Protein AF-A0A920TF88-F1 (afdb_monomer)

Solvent-accessible surface area (backbone atoms only — not comparable to full-atom values): 6029 Å² total; per-residue (Å²): 132,86,77,86,72,91,62,101,55,51,55,83,66,39,45,60,66,78,40,41,69,63,27,70,71,40,97,50,37,67,62,47,47,51,51,52,34,54,57,56,57,69,69,69,54,71,61,71,45,47,74,67,67,78,40,96,76,89,74,59,78,90,45,47,67,59,55,51,54,59,49,45,71,66,48,56,76,59,51,76,78,69,70,74,93,84,84,86,70,86,79,131

Nearest PDB structures (foldseek):
  1on3-assembly1_E  TM=7.436E-01  e=5.509E-03  Propionibacterium freudenreichii
  7w5u-assembly1_D  TM=7.448E-01  e=3.250E-02  Streptomyces antibioticus

Secondary structure (DSSP, 8-state):
------SSS-HHHHHHHHTHHHHHHSSSHHHHHHHHHHHHHHH--SHHHHHTTSSS----GGGHHHHHHHHHHHHHHHHTTS-S----PPP-

Foldseek 3Di:
DDDPQDDPDQLLGVQCVVCVVVLVPDPHSVVVSVVSSVVVVVVSDCVVCVVVVVDPDDDDPVCVVVVVVVVCVVCVVVVVVVDDDDDDDPDD

Structure (mmCIF, N/CA/C/O backbone):
data_AF-A0A920TF88-F1
#
_entry.id   AF-A0A920TF88-F1
#
loop_
_atom_site.group_PDB
_atom_site.id
_atom_site.type_symbol
_atom_site.label_atom_id
_atom_site.label_alt_id
_atom_site.label_comp_id
_atom_site.label_asym_id
_atom_site.label_entity_id
_atom_site.label_seq_id
_atom_site.pdbx_PDB_ins_code
_atom_site.Cartn_x
_atom_site.Cartn_y
_atom_site.Cartn_z
_atom_site.occupancy
_atom_site.B_iso_or_equiv
_atom_site.auth_seq_id
_atom_site.auth_comp_id
_atom_site.auth_asym_id
_atom_site.auth_atom_id
_atom_site.pdbx_PDB_model_num
ATOM 1 N N . MET A 1 1 ? -12.809 -5.989 -14.997 1.00 31.48 1 MET A N 1
ATOM 2 C CA . MET A 1 1 ? -12.945 -5.330 -13.680 1.00 31.48 1 MET A CA 1
ATOM 3 C C . MET A 1 1 ? -11.620 -4.631 -13.391 1.00 31.48 1 MET A C 1
ATOM 5 O O . MET A 1 1 ? -10.617 -5.310 -13.226 1.00 31.48 1 MET A O 1
ATOM 9 N N . ALA A 1 2 ? -11.567 -3.302 -13.506 1.00 38.56 2 ALA A N 1
ATOM 10 C CA . ALA A 1 2 ? -10.314 -2.549 -13.432 1.00 38.56 2 ALA A CA 1
ATOM 11 C C . ALA A 1 2 ? -9.828 -2.471 -11.977 1.00 38.56 2 ALA A C 1
ATOM 13 O O . ALA A 1 2 ? -10.413 -1.764 -11.158 1.00 38.56 2 ALA A O 1
ATOM 14 N N . LEU A 1 3 ? -8.770 -3.216 -11.656 1.00 44.66 3 LEU A N 1
ATOM 15 C CA . LEU A 1 3 ? -8.062 -3.092 -10.388 1.00 44.66 3 LEU A CA 1
ATOM 16 C C . LEU A 1 3 ? -7.449 -1.683 -10.349 1.00 44.66 3 LEU A C 1
ATOM 18 O O . LEU A 1 3 ? -6.506 -1.398 -11.089 1.00 44.66 3 LEU A O 1
ATOM 22 N N . ARG A 1 4 ? -8.008 -0.770 -9.546 1.00 45.38 4 ARG A N 1
ATOM 23 C CA . ARG A 1 4 ? -7.372 0.530 -9.292 1.00 45.38 4 ARG A CA 1
ATOM 24 C C . ARG A 1 4 ? -6.067 0.254 -8.542 1.00 45.38 4 ARG A C 1
ATOM 26 O O . ARG A 1 4 ? -6.079 -0.131 -7.377 1.00 45.38 4 ARG A O 1
ATOM 33 N N . ARG A 1 5 ? -4.951 0.350 -9.265 1.00 58.00 5 ARG A N 1
ATOM 34 C CA . ARG A 1 5 ? -3.598 0.030 -8.799 1.00 58.00 5 ARG A CA 1
ATOM 35 C C . ARG A 1 5 ? -3.024 1.250 -8.076 1.00 58.00 5 ARG A C 1
ATOM 37 O O . ARG A 1 5 ? -2.983 2.340 -8.634 1.00 58.00 5 ARG A O 1
ATOM 44 N N . ASN A 1 6 ? -2.655 1.075 -6.811 1.00 52.72 6 ASN A N 1
ATOM 45 C CA . ASN A 1 6 ? -2.227 2.159 -5.928 1.00 52.72 6 ASN A CA 1
ATOM 46 C C . ASN A 1 6 ? -0.804 2.653 -6.262 1.00 52.72 6 ASN A C 1
ATOM 48 O O . ASN A 1 6 ? 0.139 1.866 -6.211 1.00 52.72 6 ASN A O 1
ATOM 52 N N . GLY A 1 7 ? -0.654 3.959 -6.496 1.00 55.44 7 GLY A N 1
ATOM 53 C CA . GLY A 1 7 ? 0.599 4.691 -6.727 1.00 55.44 7 GLY A CA 1
ATOM 54 C C . GLY A 1 7 ? 0.304 6.182 -6.962 1.00 55.44 7 GLY A C 1
ATOM 55 O O . GLY A 1 7 ? -0.846 6.529 -7.221 1.00 55.44 7 GLY A O 1
ATOM 56 N N . ALA A 1 8 ? 1.302 7.068 -6.849 1.00 57.78 8 ALA A N 1
ATOM 57 C CA . ALA A 1 8 ? 1.107 8.519 -7.033 1.00 57.78 8 ALA A CA 1
ATOM 58 C C . ALA A 1 8 ? 0.679 8.894 -8.466 1.00 57.78 8 ALA A C 1
ATOM 60 O O . ALA A 1 8 ? 0.005 9.900 -8.671 1.00 57.78 8 ALA A O 1
ATOM 61 N N . LEU A 1 9 ? 1.037 8.058 -9.444 1.00 63.03 9 LEU A N 1
ATOM 62 C CA . LEU A 1 9 ? 0.596 8.140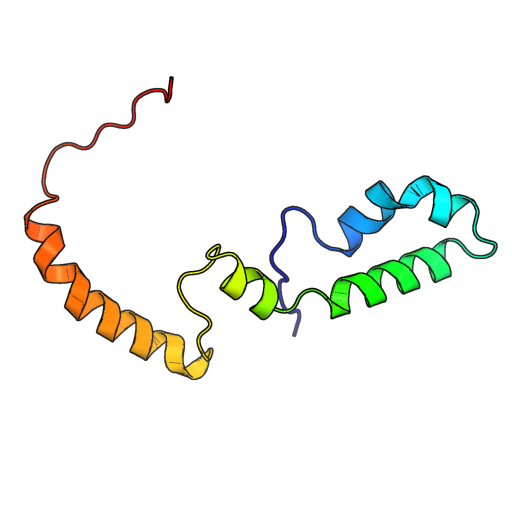 -10.831 1.00 63.03 9 LEU A CA 1
ATOM 63 C C . LEU A 1 9 ? 0.232 6.730 -11.327 1.00 63.03 9 LEU A C 1
ATOM 65 O O . LEU A 1 9 ? 0.959 5.778 -11.019 1.00 63.03 9 LEU A O 1
ATOM 69 N N . PRO A 1 10 ? -0.859 6.568 -12.098 1.00 72.75 10 PRO A N 1
ATOM 70 C CA . PRO A 1 10 ? -1.119 5.331 -12.829 1.00 72.75 10 PRO A CA 1
ATOM 71 C C . PRO A 1 10 ? 0.057 5.000 -13.753 1.00 72.75 10 PRO A C 1
ATOM 73 O O . PRO A 1 10 ? 0.676 5.912 -14.298 1.00 72.75 10 PRO A O 1
ATOM 76 N N . VAL A 1 11 ? 0.337 3.712 -13.978 1.00 76.69 11 VAL A N 1
ATOM 77 C CA . VAL A 1 11 ? 1.423 3.264 -14.879 1.00 76.69 11 VAL A CA 1
ATOM 78 C C . VAL A 1 11 ? 1.315 3.925 -16.255 1.00 76.69 11 VAL A C 1
ATOM 80 O O . VAL A 1 11 ? 2.305 4.447 -16.753 1.00 76.69 11 VAL A O 1
ATOM 83 N N . GLU A 1 12 ? 0.097 3.999 -16.794 1.00 80.19 12 GLU A N 1
ATOM 84 C CA . GLU A 1 12 ? -0.219 4.624 -18.088 1.00 80.19 12 GLU A CA 1
ATOM 85 C C . GLU A 1 12 ? 0.121 6.126 -18.134 1.00 80.19 12 GLU A C 1
ATOM 87 O O . GLU A 1 12 ? 0.489 6.657 -19.174 1.00 80.19 12 GLU A O 1
ATOM 92 N N . GLY A 1 13 ? 0.042 6.830 -17.000 1.00 80.88 13 GLY A N 1
ATOM 93 C CA . GLY A 1 13 ? 0.427 8.242 -16.912 1.00 80.88 13 GLY A CA 1
ATOM 94 C C . GLY A 1 13 ? 1.903 8.451 -16.564 1.00 80.88 13 GLY A C 1
ATOM 95 O O . GLY A 1 13 ? 2.498 9.449 -16.959 1.00 80.88 13 GLY A O 1
ATOM 96 N N . GLY A 1 14 ? 2.508 7.522 -15.819 1.00 82.44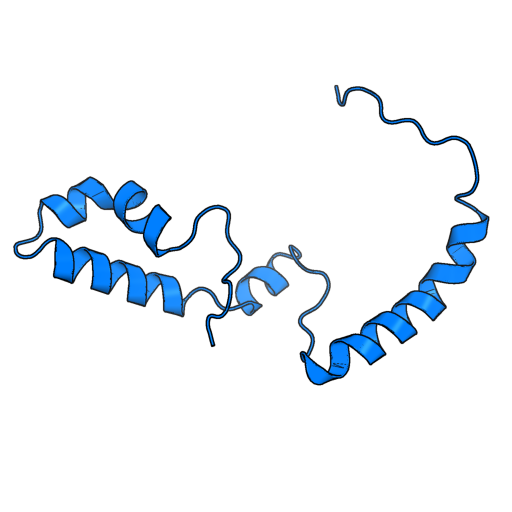 14 GLY A N 1
ATOM 97 C CA . GLY A 1 14 ? 3.879 7.643 -15.319 1.00 82.44 14 GLY A CA 1
ATOM 98 C C . GLY A 1 14 ? 4.952 7.181 -16.305 1.00 82.44 14 GLY A C 1
ATOM 99 O O . GLY A 1 14 ? 6.012 7.803 -16.386 1.00 82.44 14 GLY A O 1
ATOM 100 N N . VAL A 1 15 ? 4.687 6.120 -17.076 1.00 87.06 15 VAL A N 1
ATOM 101 C CA . VAL A 1 15 ? 5.652 5.551 -18.034 1.00 87.06 15 VAL A CA 1
ATOM 102 C C . VAL A 1 15 ? 6.035 6.547 -19.133 1.00 87.06 15 VAL A C 1
ATOM 104 O O . VAL A 1 15 ? 7.237 6.743 -19.334 1.00 87.06 15 VAL A O 1
ATOM 107 N N . PRO A 1 16 ? 5.088 7.253 -19.786 1.00 86.00 16 PRO A N 1
ATOM 108 C CA . PRO A 1 16 ? 5.431 8.237 -20.812 1.00 86.00 16 PRO A CA 1
ATOM 109 C C . PRO A 1 16 ? 6.311 9.375 -20.292 1.00 86.00 16 PRO A C 1
ATOM 111 O O . PRO A 1 16 ? 7.135 9.890 -21.035 1.00 86.00 16 PRO A O 1
ATOM 114 N N . VAL A 1 17 ? 6.167 9.756 -19.019 1.00 87.81 17 VAL A N 1
ATOM 115 C CA . VAL A 1 17 ? 6.943 10.842 -18.403 1.00 87.81 17 VAL A CA 1
ATOM 116 C C . VAL A 1 17 ? 8.356 10.371 -18.048 1.00 87.81 17 VAL A C 1
ATOM 118 O O . VAL A 1 17 ? 9.344 11.013 -18.418 1.00 87.81 17 VAL A O 1
ATOM 121 N N . ALA A 1 18 ? 8.465 9.231 -17.360 1.00 87.94 18 ALA A N 1
ATOM 122 C CA . ALA A 1 18 ? 9.740 8.704 -16.877 1.00 87.94 18 ALA A CA 1
ATOM 123 C C . ALA A 1 18 ? 10.643 8.187 -18.012 1.00 87.94 18 ALA A C 1
ATOM 125 O O . ALA A 1 18 ? 11.853 8.399 -17.971 1.00 87.94 18 ALA A O 1
ATOM 126 N N . TYR A 1 19 ? 10.058 7.569 -19.044 1.00 89.38 19 TYR A N 1
ATOM 127 C CA . TYR A 1 19 ? 10.784 6.918 -20.141 1.00 89.38 19 TYR A CA 1
ATOM 128 C C . TYR A 1 19 ? 10.666 7.665 -21.479 1.00 89.38 19 TYR A C 1
ATOM 130 O O . TYR A 1 19 ? 10.932 7.086 -22.530 1.00 89.38 19 TYR A O 1
ATOM 138 N N . HIS A 1 20 ? 10.307 8.959 -21.470 1.00 91.50 20 HIS A N 1
ATOM 139 C CA . HIS A 1 20 ? 10.049 9.735 -22.695 1.00 91.50 20 HIS A CA 1
ATOM 140 C C . HIS A 1 20 ? 11.175 9.640 -23.741 1.00 91.50 20 HIS A C 1
ATOM 142 O O . HIS A 1 20 ? 10.895 9.518 -24.930 1.00 91.50 20 HIS A O 1
ATOM 148 N N . LYS A 1 21 ? 12.448 9.656 -23.315 1.00 91.69 21 LYS A N 1
ATOM 149 C CA . LYS A 1 21 ? 13.605 9.565 -24.226 1.00 91.69 21 LYS A CA 1
ATOM 150 C C . LYS A 1 21 ? 13.734 8.193 -24.880 1.00 91.69 21 LYS A C 1
ATOM 152 O O . LYS A 1 21 ? 14.039 8.114 -26.062 1.00 91.69 21 LYS A O 1
ATOM 157 N N . GLU A 1 22 ? 13.514 7.130 -24.113 1.00 90.19 22 GLU A N 1
ATOM 158 C CA . GLU A 1 22 ? 13.618 5.751 -24.598 1.00 90.19 22 GLU A CA 1
ATOM 159 C C . GLU A 1 22 ? 12.464 5.418 -25.546 1.00 90.19 22 GLU A C 1
ATOM 161 O O . GLU A 1 22 ? 12.679 4.831 -26.602 1.00 90.19 22 GLU A O 1
ATOM 166 N N . ILE A 1 23 ? 11.254 5.874 -25.208 1.00 92.38 23 ILE A N 1
ATOM 167 C CA . ILE A 1 23 ? 10.062 5.725 -26.046 1.00 92.38 23 ILE A CA 1
ATOM 168 C C . ILE A 1 23 ? 10.243 6.476 -27.372 1.00 92.38 23 ILE A C 1
ATOM 170 O O . ILE A 1 23 ? 9.964 5.919 -28.428 1.00 92.38 23 ILE A O 1
ATOM 174 N N . ALA A 1 24 ? 10.754 7.711 -27.339 1.00 91.25 24 ALA A N 1
ATOM 175 C CA . ALA A 1 24 ? 10.966 8.515 -28.545 1.00 91.25 24 ALA A CA 1
ATOM 176 C C . ALA A 1 24 ? 12.103 7.998 -29.446 1.00 91.25 24 ALA A C 1
ATOM 178 O O . ALA A 1 24 ? 12.086 8.251 -30.647 1.00 91.25 24 ALA A O 1
ATOM 179 N N . ALA A 1 25 ? 13.091 7.297 -28.883 1.00 93.56 25 ALA A N 1
ATOM 180 C CA . ALA A 1 25 ? 14.214 6.728 -29.630 1.00 93.56 25 ALA A CA 1
ATOM 181 C C . ALA A 1 25 ? 13.916 5.338 -30.226 1.00 93.56 25 ALA A C 1
ATOM 183 O O . ALA A 1 25 ? 14.725 4.815 -30.994 1.00 93.56 25 ALA A O 1
ATOM 184 N N . ALA A 1 26 ? 12.789 4.719 -29.866 1.00 93.50 26 ALA A N 1
ATOM 185 C CA . ALA A 1 26 ? 12.397 3.411 -30.369 1.00 93.50 26 ALA A CA 1
ATOM 186 C C . ALA A 1 26 ? 11.876 3.486 -31.814 1.00 93.50 26 ALA A C 1
ATOM 188 O O . ALA A 1 26 ? 11.268 4.471 -32.225 1.00 93.50 26 ALA A O 1
ATOM 189 N N . ALA A 1 27 ? 12.064 2.401 -32.571 1.00 92.12 27 ALA A N 1
ATOM 190 C CA . ALA A 1 27 ? 11.527 2.280 -33.929 1.00 92.12 27 ALA A CA 1
ATOM 191 C C . ALA A 1 27 ? 9.986 2.294 -33.961 1.00 92.12 27 ALA A C 1
ATOM 193 O O . ALA A 1 27 ? 9.396 2.767 -34.927 1.00 92.12 27 ALA A O 1
ATOM 194 N N . ASP A 1 28 ? 9.354 1.801 -32.892 1.00 93.94 28 ASP A N 1
ATOM 195 C CA . ASP A 1 28 ? 7.913 1.888 -32.653 1.00 93.94 28 ASP A CA 1
ATOM 196 C C . ASP A 1 28 ? 7.666 2.405 -31.219 1.00 93.94 28 ASP A C 1
ATOM 198 O O . ASP A 1 28 ? 7.721 1.6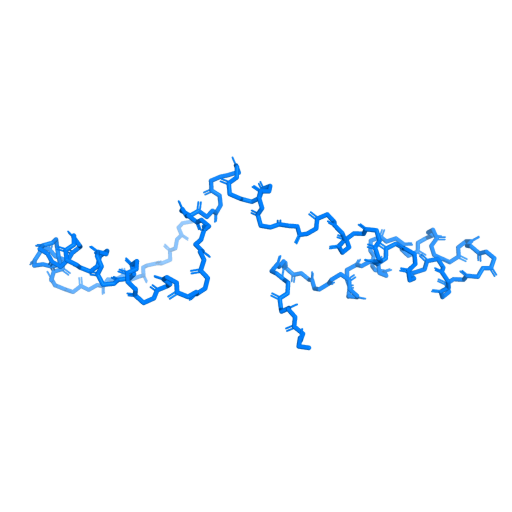31 -30.251 1.00 93.94 28 ASP A O 1
ATOM 202 N N . PRO A 1 29 ? 7.440 3.722 -31.057 1.00 91.00 29 PRO A N 1
ATOM 203 C CA . PRO A 1 29 ? 7.202 4.343 -29.757 1.00 91.00 29 PRO A CA 1
ATOM 204 C C . PRO A 1 29 ? 5.961 3.811 -29.029 1.00 91.00 29 PRO A C 1
ATOM 206 O O . PRO A 1 29 ? 5.981 3.660 -27.805 1.00 91.00 29 PRO A O 1
ATOM 209 N N . ASP A 1 30 ? 4.881 3.502 -29.750 1.00 92.00 30 ASP A N 1
ATOM 210 C CA . ASP A 1 30 ? 3.638 3.024 -29.137 1.00 92.00 30 ASP A CA 1
ATOM 211 C C . ASP A 1 30 ? 3.791 1.590 -28.623 1.00 92.00 30 ASP A C 1
ATOM 213 O O . ASP A 1 30 ? 3.369 1.289 -27.499 1.00 92.00 30 ASP A O 1
ATOM 217 N N . ALA A 1 31 ? 4.457 0.722 -29.392 1.00 93.19 31 ALA A N 1
ATOM 218 C CA . ALA A 1 31 ? 4.792 -0.621 -28.931 1.00 93.19 31 ALA A CA 1
ATOM 219 C C . ALA A 1 31 ? 5.727 -0.579 -27.714 1.00 93.19 31 ALA A C 1
ATOM 221 O O . ALA A 1 31 ? 5.495 -1.302 -26.741 1.00 93.19 31 ALA A O 1
ATOM 222 N N . LYS A 1 32 ? 6.736 0.307 -27.720 1.00 92.00 32 LYS A N 1
ATOM 223 C CA . LYS A 1 32 ? 7.680 0.439 -26.601 1.00 92.00 32 LYS A CA 1
ATOM 224 C C . LYS A 1 32 ? 7.012 0.960 -25.330 1.00 92.00 32 LYS A C 1
ATOM 226 O O . LYS A 1 32 ? 7.270 0.435 -24.247 1.00 92.00 32 LYS A O 1
ATOM 231 N N . ARG A 1 33 ? 6.117 1.949 -25.448 1.00 91.94 33 ARG A N 1
ATOM 232 C CA . ARG A 1 33 ? 5.311 2.438 -24.317 1.00 91.94 33 ARG A CA 1
ATOM 233 C C . ARG A 1 33 ? 4.513 1.293 -23.698 1.00 91.94 33 ARG A C 1
ATOM 235 O O . ARG A 1 33 ? 4.595 1.083 -22.491 1.00 91.94 33 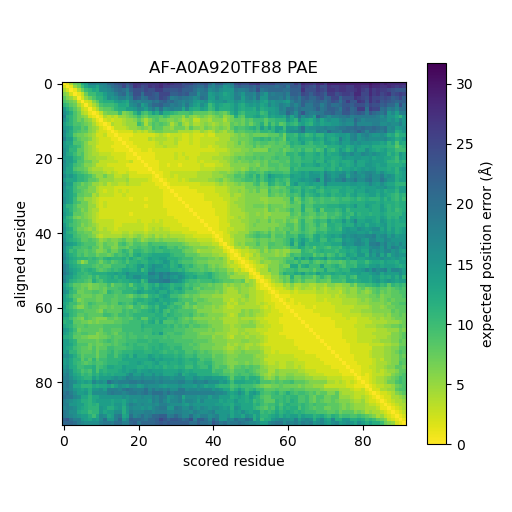ARG A O 1
ATOM 242 N N . LYS A 1 34 ? 3.779 0.541 -24.522 1.00 90.88 34 LYS A N 1
ATOM 243 C CA . LYS A 1 34 ? 2.917 -0.551 -24.055 1.00 90.88 34 LYS A CA 1
ATOM 244 C C . LYS A 1 34 ? 3.717 -1.675 -23.393 1.00 90.88 34 LYS A C 1
ATOM 246 O O . LYS A 1 34 ? 3.304 -2.191 -22.359 1.00 90.88 34 LYS A O 1
ATOM 251 N N . GLU A 1 35 ? 4.880 -2.019 -23.947 1.00 91.75 35 GLU A N 1
ATOM 252 C CA . GLU A 1 35 ? 5.801 -2.987 -23.343 1.00 91.75 35 GLU A CA 1
ATOM 253 C C . GLU A 1 35 ? 6.208 -2.556 -21.922 1.00 91.75 35 GLU A C 1
ATOM 255 O O . GLU A 1 35 ? 6.080 -3.334 -20.974 1.00 91.75 35 GLU A O 1
ATOM 260 N N . LEU A 1 36 ? 6.655 -1.306 -21.762 1.00 89.56 36 LEU A N 1
ATOM 261 C CA . LEU A 1 36 ? 7.076 -0.753 -20.472 1.00 89.56 36 LEU A CA 1
ATOM 262 C C . LEU A 1 36 ? 5.912 -0.669 -19.475 1.00 89.56 36 LEU A C 1
ATOM 264 O O . LEU A 1 36 ? 6.076 -1.003 -18.300 1.00 89.56 36 LEU A O 1
ATOM 268 N N . GLU A 1 37 ? 4.723 -0.277 -19.936 1.00 89.94 37 GLU A N 1
ATOM 269 C CA . GLU A 1 37 ? 3.505 -0.269 -19.121 1.00 89.94 37 GLU A CA 1
ATOM 270 C C . GLU A 1 37 ? 3.148 -1.671 -18.616 1.00 89.94 37 GLU A C 1
ATOM 272 O O . GLU A 1 37 ? 2.856 -1.848 -17.433 1.00 89.94 37 GLU A O 1
ATOM 277 N N . GLU A 1 38 ? 3.211 -2.690 -19.474 1.00 88.56 38 GLU A N 1
ATOM 278 C CA . GLU A 1 38 ? 2.933 -4.072 -19.083 1.00 88.56 38 GLU A CA 1
ATOM 279 C C . G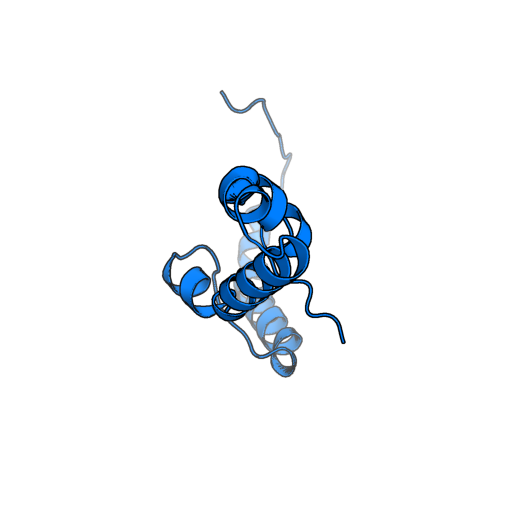LU A 1 38 ? 3.981 -4.625 -18.110 1.00 88.56 38 GLU A C 1
ATOM 281 O O . GLU A 1 38 ? 3.622 -5.305 -17.144 1.00 88.56 38 GLU A O 1
ATOM 286 N N . GLN A 1 39 ? 5.264 -4.324 -18.324 1.00 87.38 39 GLN A N 1
ATOM 287 C CA . GLN A 1 39 ? 6.341 -4.745 -17.426 1.00 87.38 39 GLN A CA 1
ATOM 288 C C . GLN A 1 39 ? 6.181 -4.128 -16.031 1.00 87.38 39 GLN A C 1
ATOM 290 O O . GLN A 1 39 ? 6.205 -4.854 -15.032 1.00 87.38 39 GLN A O 1
ATOM 295 N N . LEU A 1 40 ? 5.950 -2.814 -15.945 1.00 83.94 40 LEU A N 1
ATOM 296 C CA . LEU A 1 40 ? 5.740 -2.136 -14.663 1.00 83.94 40 LEU A CA 1
ATOM 297 C C . LEU A 1 40 ? 4.413 -2.534 -14.010 1.00 83.94 40 LEU A C 1
ATOM 299 O O . LEU A 1 40 ? 4.330 -2.624 -12.789 1.00 83.94 40 LEU A O 1
ATOM 303 N N . ALA A 1 41 ? 3.370 -2.824 -14.785 1.00 82.31 41 ALA A N 1
ATOM 304 C CA . ALA A 1 41 ? 2.111 -3.311 -14.235 1.00 82.31 41 ALA A CA 1
ATOM 305 C C . ALA A 1 41 ? 2.261 -4.665 -13.519 1.00 82.31 41 ALA A C 1
ATOM 307 O O . ALA A 1 41 ? 1.585 -4.894 -12.516 1.00 82.31 41 ALA A O 1
ATOM 308 N N . ARG A 1 42 ? 3.142 -5.555 -14.001 1.00 80.31 42 ARG A N 1
ATOM 309 C CA . ARG A 1 42 ? 3.381 -6.879 -13.392 1.00 80.31 42 ARG A CA 1
ATOM 310 C C . ARG A 1 42 ? 4.068 -6.795 -12.030 1.00 80.31 42 ARG A C 1
ATOM 312 O O . ARG A 1 42 ? 3.844 -7.658 -11.186 1.00 80.31 42 ARG A O 1
ATOM 319 N N . THR A 1 43 ? 4.878 -5.767 -11.793 1.00 72.19 43 THR A N 1
ATOM 320 C CA . THR A 1 43 ? 5.598 -5.589 -10.522 1.00 72.19 43 THR A CA 1
ATOM 321 C C . THR A 1 43 ? 4.746 -4.920 -9.440 1.00 72.19 43 THR A C 1
ATOM 323 O O . THR A 1 43 ? 5.094 -4.987 -8.260 1.00 72.19 43 THR A O 1
ATOM 326 N N . GLN A 1 44 ? 3.584 -4.357 -9.794 1.00 70.81 44 GLN A N 1
ATOM 327 C CA . GLN A 1 44 ? 2.639 -3.709 -8.872 1.00 70.81 44 GLN A CA 1
ATOM 328 C C . GLN A 1 44 ? 1.773 -4.695 -8.077 1.00 70.81 44 GLN A C 1
ATOM 330 O O . GLN A 1 44 ? 0.545 -4.590 -8.024 1.00 70.81 44 GLN A O 1
ATOM 335 N N . THR A 1 45 ? 2.415 -5.653 -7.418 1.00 7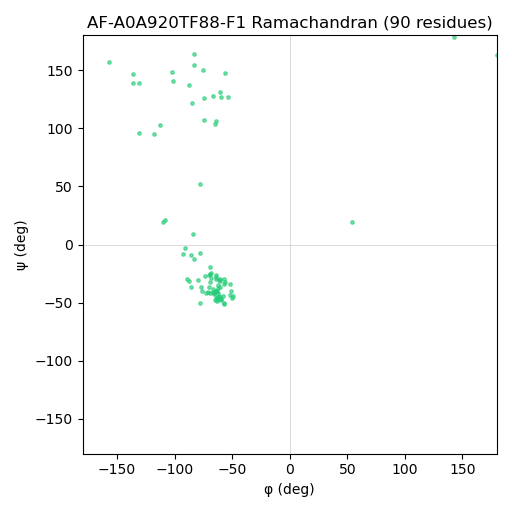3.19 45 THR A N 1
ATOM 336 C CA . THR A 1 45 ? 1.745 -6.505 -6.432 1.00 73.19 45 THR A CA 1
ATOM 337 C C . THR A 1 45 ? 1.697 -5.798 -5.066 1.00 73.19 45 THR A C 1
ATOM 339 O O . THR A 1 45 ? 2.524 -4.929 -4.783 1.00 73.19 45 THR A O 1
ATOM 342 N N . PRO A 1 46 ? 0.733 -6.125 -4.188 1.00 67.88 46 PRO A N 1
ATOM 343 C CA . PRO A 1 46 ? 0.667 -5.540 -2.844 1.00 67.88 46 PRO A CA 1
ATOM 344 C C . PRO A 1 46 ? 1.811 -6.001 -1.920 1.00 67.88 46 PRO A C 1
ATOM 346 O O . PRO A 1 46 ? 2.121 -5.323 -0.943 1.00 67.88 46 PRO A O 1
ATOM 349 N N . MET A 1 47 ? 2.477 -7.115 -2.241 1.00 72.19 47 MET A N 1
ATOM 350 C CA . MET A 1 47 ? 3.462 -7.763 -1.366 1.00 72.19 47 MET A CA 1
ATOM 351 C C . MET A 1 47 ? 4.727 -6.922 -1.105 1.00 72.19 47 MET A C 1
ATOM 353 O O . MET A 1 47 ? 5.067 -6.746 0.065 1.00 72.19 47 MET A O 1
ATOM 357 N N . PRO A 1 48 ? 5.395 -6.322 -2.113 1.00 66.75 48 PRO A N 1
ATOM 358 C CA . PRO A 1 48 ? 6.521 -5.418 -1.869 1.00 66.75 48 PRO A CA 1
ATOM 359 C C . PRO A 1 48 ? 6.180 -4.243 -0.941 1.00 66.75 48 PRO A C 1
ATOM 361 O O . PRO A 1 48 ? 7.025 -3.792 -0.174 1.00 66.75 48 PRO A O 1
ATOM 364 N N . ARG A 1 49 ? 4.932 -3.752 -0.971 1.00 63.75 49 ARG A N 1
ATOM 365 C CA . ARG A 1 49 ? 4.478 -2.636 -0.121 1.00 63.75 49 ARG A CA 1
ATOM 366 C C . ARG A 1 49 ? 4.134 -3.059 1.304 1.00 63.75 49 ARG A C 1
ATOM 368 O O . ARG A 1 49 ? 4.314 -2.262 2.224 1.00 63.75 49 ARG A O 1
ATOM 375 N N . ALA A 1 50 ? 3.676 -4.293 1.494 1.00 66.88 50 ALA A N 1
ATOM 376 C CA . ALA A 1 50 ? 3.518 -4.874 2.823 1.00 66.88 50 ALA A CA 1
ATOM 377 C C . ALA A 1 50 ? 4.879 -5.023 3.526 1.00 66.88 50 ALA A C 1
ATOM 379 O O . ALA A 1 50 ? 5.012 -4.700 4.700 1.00 66.88 50 ALA A O 1
ATOM 380 N N . GLN A 1 51 ? 5.916 -5.423 2.782 1.00 67.81 51 GLN A N 1
ATOM 381 C CA . GLN A 1 51 ? 7.276 -5.600 3.310 1.00 67.81 51 GLN A CA 1
ATOM 382 C C . GLN A 1 51 ? 7.961 -4.282 3.698 1.00 67.81 51 GLN A C 1
ATOM 384 O O . GLN A 1 51 ? 8.833 -4.279 4.561 1.00 67.81 51 GLN A O 1
ATOM 389 N N . SER A 1 52 ? 7.562 -3.156 3.098 1.00 70.25 52 SER A N 1
ATOM 390 C CA . SER A 1 52 ? 8.083 -1.830 3.449 1.00 70.25 52 SER A CA 1
ATOM 391 C C . SER A 1 52 ? 7.377 -1.179 4.645 1.00 70.25 52 SER A C 1
ATOM 393 O O . SER A 1 52 ? 7.576 0.012 4.880 1.00 70.25 52 SER A O 1
ATOM 395 N N . PHE A 1 53 ? 6.515 -1.912 5.365 1.00 68.75 53 PHE A N 1
ATOM 396 C CA . PHE A 1 53 ? 5.649 -1.386 6.433 1.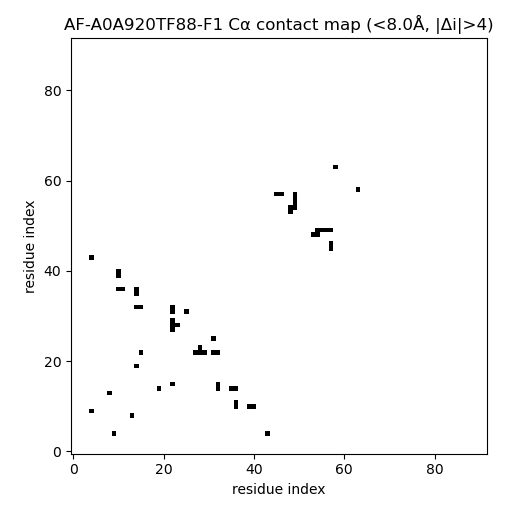00 68.75 53 PHE A CA 1
ATOM 397 C C . PHE A 1 53 ? 4.774 -0.194 6.001 1.00 68.75 53 PHE A C 1
ATOM 399 O O . PHE A 1 53 ? 4.250 0.548 6.828 1.00 68.75 53 PHE A O 1
ATOM 406 N N . SER A 1 54 ? 4.569 -0.010 4.692 1.00 72.69 54 SER A N 1
ATOM 407 C CA . SER A 1 54 ? 3.685 1.036 4.160 1.00 72.69 54 SER A CA 1
ATOM 408 C C . SER A 1 54 ? 2.197 0.668 4.251 1.00 72.69 54 SER A C 1
ATOM 410 O O . SER A 1 54 ? 1.328 1.489 3.954 1.00 72.69 54 SER A O 1
ATOM 412 N N . MET A 1 55 ? 1.904 -0.571 4.648 1.00 78.38 55 MET A N 1
ATOM 413 C CA . MET A 1 55 ? 0.580 -1.115 4.938 1.00 78.38 55 MET A CA 1
ATOM 414 C C . MET A 1 55 ? 0.660 -1.936 6.223 1.00 78.38 55 MET A C 1
ATOM 416 O O . MET A 1 55 ? 1.675 -2.581 6.473 1.00 78.38 55 MET A O 1
ATOM 420 N N . HIS A 1 56 ? -0.418 -1.933 7.005 1.00 82.00 56 HIS A N 1
ATOM 421 C CA . HIS A 1 56 ? -0.493 -2.710 8.244 1.00 82.00 56 HIS A CA 1
ATOM 422 C C . HIS A 1 56 ? -0.745 -4.202 7.981 1.00 82.00 56 HIS A C 1
ATOM 424 O O . HIS A 1 56 ? -0.198 -5.036 8.692 1.00 82.00 56 HIS A O 1
ATOM 430 N N . ASP A 1 57 ? -1.559 -4.537 6.972 1.00 85.12 57 ASP A N 1
ATOM 431 C CA . ASP A 1 57 ? -1.899 -5.919 6.619 1.00 85.12 57 ASP A CA 1
ATOM 432 C C . ASP A 1 57 ? -2.353 -6.027 5.147 1.00 85.12 57 ASP A C 1
ATOM 434 O O . ASP A 1 57 ? -2.819 -5.046 4.555 1.00 85.12 57 ASP A O 1
ATOM 438 N N . VAL A 1 58 ? -2.236 -7.222 4.562 1.00 85.56 58 VAL A N 1
ATOM 439 C CA . VAL A 1 58 ? -2.797 -7.595 3.255 1.00 85.56 58 VAL A CA 1
ATOM 440 C C . VAL A 1 58 ? -3.891 -8.628 3.488 1.00 85.56 58 VAL A C 1
ATOM 442 O O . VAL A 1 58 ? -3.622 -9.807 3.705 1.00 85.56 58 VAL A O 1
ATOM 445 N N . VAL A 1 59 ? -5.143 -8.185 3.402 1.00 89.94 59 VAL A N 1
ATOM 446 C CA . VAL A 1 59 ? -6.305 -9.034 3.683 1.00 89.94 59 VAL A CA 1
ATOM 447 C C . VAL A 1 59 ? -6.995 -9.527 2.417 1.00 89.94 59 VAL A C 1
ATOM 449 O O . VAL A 1 59 ? -7.070 -8.828 1.406 1.00 89.94 59 VAL A O 1
ATOM 452 N N . ASP A 1 60 ? -7.561 -10.728 2.507 1.00 90.25 60 ASP A N 1
ATOM 453 C CA . ASP A 1 60 ? -8.539 -11.231 1.544 1.00 90.25 60 ASP A CA 1
ATOM 454 C C . ASP A 1 60 ? -9.766 -10.290 1.515 1.00 90.25 60 ASP A C 1
ATOM 456 O O . ASP A 1 60 ? -10.344 -10.033 2.580 1.00 90.25 60 ASP A O 1
ATOM 460 N N . PRO A 1 61 ? -10.199 -9.788 0.338 1.00 93.19 61 PRO A N 1
ATOM 461 C CA . PRO A 1 61 ? -11.374 -8.923 0.217 1.00 93.19 61 PRO A CA 1
ATOM 462 C C . PRO A 1 61 ? -12.644 -9.490 0.866 1.00 93.19 61 PRO A C 1
ATOM 464 O O . PRO A 1 61 ? -13.442 -8.739 1.426 1.00 93.19 61 PRO A O 1
ATOM 467 N N . ALA A 1 62 ? -12.837 -10.814 0.846 1.00 97.00 62 ALA A N 1
ATOM 468 C CA . ALA A 1 62 ? -13.997 -11.444 1.479 1.00 97.00 62 ALA A CA 1
ATOM 469 C C . ALA A 1 62 ? -13.954 -11.343 3.015 1.00 97.00 62 ALA A C 1
ATOM 471 O O . ALA A 1 62 ? -14.992 -11.363 3.680 1.00 97.00 62 ALA A O 1
ATOM 472 N N . LYS A 1 63 ? -12.753 -11.203 3.589 1.00 96.56 63 LYS A N 1
ATOM 473 C CA . LYS A 1 63 ? -12.522 -11.107 5.035 1.00 96.56 63 LYS A CA 1
ATOM 474 C C . LYS A 1 63 ? -12.496 -9.671 5.547 1.00 96.56 63 LYS A C 1
ATOM 476 O O . LYS A 1 63 ? -12.531 -9.488 6.760 1.00 96.56 63 LYS A O 1
ATOM 481 N N . THR A 1 64 ? -12.513 -8.659 4.673 1.00 95.81 64 THR A N 1
ATOM 482 C CA . THR A 1 64 ? -12.404 -7.242 5.065 1.00 95.81 64 THR A CA 1
ATOM 483 C C . THR A 1 64 ? -13.385 -6.857 6.173 1.00 95.81 64 THR A C 1
ATOM 485 O O . THR A 1 64 ? -12.975 -6.251 7.160 1.00 95.81 64 THR A O 1
ATOM 488 N N . ARG A 1 65 ? -14.664 -7.249 6.065 1.00 96.94 65 ARG A N 1
ATOM 489 C CA . ARG A 1 65 ? -15.672 -6.938 7.095 1.00 96.94 65 ARG A CA 1
ATOM 490 C C . ARG A 1 65 ? -15.299 -7.527 8.455 1.00 96.94 65 ARG A C 1
ATOM 492 O O . ARG A 1 65 ? -15.376 -6.828 9.456 1.00 96.94 65 ARG A O 1
ATOM 499 N N . LEU A 1 66 ? -14.901 -8.797 8.478 1.00 97.06 66 LEU A N 1
ATOM 500 C CA . LEU A 1 66 ? -14.527 -9.489 9.709 1.00 97.06 66 LEU A CA 1
ATOM 501 C C . LEU A 1 66 ? -13.291 -8.845 10.346 1.00 97.06 66 LEU A C 1
ATOM 503 O O . LEU A 1 66 ? -13.305 -8.558 11.537 1.00 97.06 66 LEU A O 1
ATOM 507 N N . THR A 1 67 ? -12.258 -8.561 9.548 1.00 95.69 67 THR A N 1
ATOM 508 C CA . THR A 1 67 ? -11.043 -7.897 10.034 1.00 95.69 67 THR A CA 1
ATOM 509 C C . THR A 1 67 ? -11.361 -6.546 10.674 1.00 95.69 67 THR A C 1
ATOM 511 O O . THR A 1 67 ? -10.858 -6.254 11.756 1.00 95.69 67 THR A O 1
ATOM 514 N N . LEU A 1 68 ? -12.217 -5.737 10.042 1.00 95.69 68 LEU A N 1
ATOM 515 C CA . LEU A 1 68 ? -12.607 -4.434 10.582 1.00 95.69 68 LEU A CA 1
ATOM 516 C C . LEU A 1 68 ? -13.401 -4.559 11.885 1.00 95.69 68 LEU A C 1
ATOM 518 O O . LEU A 1 68 ? -13.126 -3.810 12.815 1.00 95.69 68 LEU A O 1
ATOM 522 N N . CYS A 1 69 ? -14.344 -5.501 11.982 1.00 97.19 69 CYS A N 1
ATOM 523 C CA . CYS A 1 69 ? -15.090 -5.734 13.222 1.00 97.19 69 CYS A CA 1
ATOM 524 C C . CYS A 1 69 ? -14.158 -6.117 14.380 1.00 97.19 69 CYS A C 1
ATOM 526 O O . CYS A 1 69 ? -14.219 -5.494 15.435 1.00 97.19 69 CYS A O 1
ATOM 528 N N . ASN A 1 70 ? -13.236 -7.055 14.155 1.00 96.00 70 ASN A N 1
ATOM 529 C CA . ASN A 1 70 ? -12.270 -7.460 15.178 1.00 96.00 70 ASN A CA 1
ATOM 530 C C . ASN A 1 70 ? -11.352 -6.296 15.590 1.00 96.00 70 ASN A C 1
ATOM 532 O O . ASN A 1 70 ? -11.001 -6.145 16.757 1.00 96.00 70 ASN A O 1
ATOM 536 N N . TRP A 1 71 ? -10.957 -5.455 14.630 1.00 95.31 71 TRP A N 1
ATOM 537 C CA . TRP A 1 71 ? -10.155 -4.269 14.919 1.00 95.31 71 TRP A CA 1
ATOM 538 C C . TRP A 1 71 ? -10.931 -3.229 15.739 1.00 95.31 71 TRP A C 1
ATOM 540 O O . TRP A 1 71 ? -10.367 -2.633 16.655 1.00 95.31 71 TRP A O 1
ATOM 550 N N . LEU A 1 72 ? -12.224 -3.040 15.460 1.00 95.94 72 LEU A N 1
ATOM 551 C CA . LEU A 1 72 ? -13.084 -2.142 16.232 1.00 95.94 72 LEU A CA 1
ATOM 552 C C . LEU A 1 72 ? -13.204 -2.585 17.691 1.00 95.94 72 LEU A C 1
ATOM 554 O O . LEU A 1 72 ? -13.036 -1.748 18.573 1.00 95.94 72 LEU A O 1
ATOM 558 N N . GLU A 1 73 ? -13.406 -3.879 17.948 1.00 96.19 73 GLU A N 1
ATOM 559 C CA . GLU A 1 73 ? -13.444 -4.429 19.313 1.00 96.19 73 GLU A CA 1
ATOM 560 C C . GLU A 1 73 ? -12.155 -4.125 20.095 1.00 96.19 73 GLU A C 1
ATOM 562 O O . GLU A 1 73 ? -12.191 -3.872 21.300 1.00 96.19 73 GLU A O 1
ATOM 567 N N . TRP A 1 74 ? -11.009 -4.099 19.408 1.00 94.25 74 TRP A N 1
ATOM 568 C CA . TRP A 1 74 ? -9.722 -3.773 20.019 1.00 94.25 74 TRP A CA 1
ATOM 569 C C . TRP A 1 74 ? -9.535 -2.271 20.281 1.00 94.25 74 TRP A C 1
ATOM 571 O O . TRP A 1 74 ? -8.992 -1.886 21.318 1.00 94.25 74 TRP A O 1
ATOM 581 N N . VAL A 1 75 ? -9.971 -1.412 19.355 1.00 94.75 75 VAL A N 1
ATOM 582 C CA . VAL A 1 75 ? -9.715 0.036 19.420 1.00 94.75 75 VAL A CA 1
ATOM 583 C C . VAL A 1 75 ? -10.767 0.790 20.230 1.00 94.75 75 VAL A C 1
ATOM 585 O O . VAL A 1 75 ? -10.422 1.772 20.889 1.00 94.75 75 VAL A O 1
ATOM 588 N N . GLU A 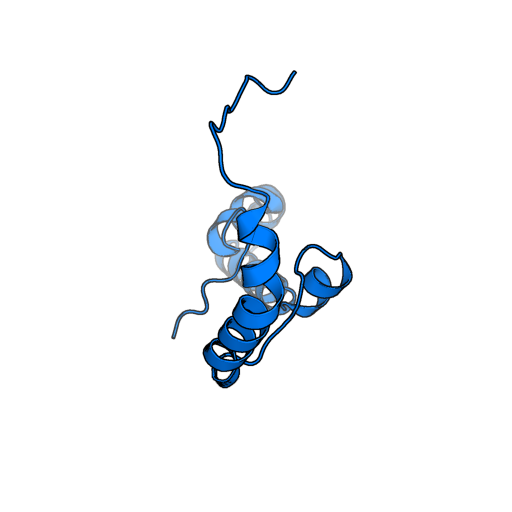1 76 ? -12.024 0.347 20.244 1.00 95.19 76 GLU A N 1
ATOM 589 C CA . GLU A 1 76 ? -13.130 1.037 20.922 1.00 95.19 76 GLU A CA 1
ATOM 590 C C . GLU A 1 76 ? -12.822 1.435 22.384 1.00 95.19 76 GLU A C 1
ATOM 592 O O . GLU A 1 76 ? -13.058 2.597 22.737 1.00 95.19 76 GLU A O 1
ATOM 597 N N . PRO A 1 77 ? -12.217 0.580 23.238 1.00 94.19 77 PRO A N 1
ATOM 598 C CA . PRO A 1 77 ? -11.892 0.959 24.614 1.00 94.19 77 PRO A CA 1
ATOM 599 C C . PRO A 1 77 ? -10.929 2.151 24.719 1.00 94.19 77 PRO A C 1
ATOM 601 O O . PRO A 1 77 ? -11.006 2.916 25.681 1.00 94.19 77 PRO A O 1
ATOM 604 N N . THR A 1 78 ? -10.041 2.332 23.735 1.00 91.69 78 THR A N 1
ATOM 605 C CA . THR A 1 78 ? -9.051 3.423 23.722 1.00 91.69 78 THR A CA 1
ATOM 606 C C . THR A 1 78 ? -9.677 4.782 23.415 1.00 91.69 78 THR A C 1
ATOM 608 O O . THR A 1 78 ? -9.189 5.806 23.894 1.00 91.69 78 THR A O 1
ATOM 611 N N . LEU A 1 79 ? -10.800 4.802 22.687 1.00 91.00 79 LEU A N 1
ATOM 612 C CA . LEU A 1 79 ? -11.463 6.033 22.248 1.00 91.00 79 LEU A CA 1
ATOM 613 C C . LEU A 1 79 ? -11.990 6.873 23.415 1.00 91.00 79 LEU A C 1
ATOM 615 O O . LEU A 1 79 ? -12.025 8.097 23.317 1.00 91.00 79 LEU A O 1
ATOM 619 N N . LYS A 1 80 ? -12.337 6.241 24.545 1.00 89.50 80 LYS A N 1
ATOM 620 C CA . LYS A 1 80 ? -12.794 6.939 25.761 1.00 89.50 80 LYS A CA 1
ATOM 621 C C . LYS A 1 80 ? -11.774 7.955 26.279 1.00 89.50 80 LYS A C 1
ATOM 623 O O . LYS A 1 80 ? -12.162 8.965 26.855 1.00 89.50 80 LYS A O 1
ATOM 628 N N . ASN A 1 81 ? -10.487 7.703 26.040 1.00 87.56 81 ASN A N 1
ATOM 629 C CA . ASN A 1 81 ? -9.391 8.567 26.476 1.00 87.56 81 ASN A CA 1
ATOM 630 C C . ASN A 1 81 ? -9.003 9.623 25.426 1.00 87.56 81 ASN A C 1
ATOM 632 O O . ASN A 1 81 ? -8.122 10.437 25.681 1.00 87.56 81 ASN A O 1
ATOM 636 N N . LEU A 1 82 ? -9.638 9.610 24.250 1.00 88.19 82 LEU A N 1
ATOM 637 C CA . LEU A 1 82 ? -9.360 10.511 23.126 1.00 88.19 82 LEU A CA 1
ATOM 638 C C . LEU A 1 82 ? -10.476 11.550 22.926 1.00 88.19 82 LEU A C 1
ATOM 640 O O . LEU A 1 82 ? -10.636 12.108 21.842 1.00 88.19 82 LEU A O 1
ATOM 644 N N . LEU A 1 83 ? -11.265 11.802 23.972 1.00 87.50 83 LEU A N 1
ATOM 645 C CA . LEU A 1 83 ? -12.330 12.800 23.977 1.00 87.50 83 LEU A CA 1
ATOM 646 C C . LEU A 1 83 ? -11.774 14.173 24.379 1.00 87.50 83 LEU A C 1
ATOM 648 O O . LEU A 1 83 ? -10.998 14.283 25.325 1.00 87.50 83 LEU A O 1
ATOM 652 N N . GLY A 1 84 ? -12.203 15.230 23.689 1.00 87.25 84 GLY A N 1
ATOM 653 C CA . GLY A 1 84 ? -11.818 16.609 23.993 1.00 87.25 84 GLY A CA 1
ATOM 654 C C . GLY A 1 84 ? -11.617 17.465 22.738 1.00 87.25 84 GLY A C 1
ATOM 655 O O . GLY A 1 84 ? -11.785 16.973 21.620 1.00 87.25 84 GLY A O 1
ATOM 656 N N . PRO A 1 85 ? -11.282 18.758 22.900 1.00 90.44 85 PRO A N 1
ATOM 657 C CA . PRO A 1 85 ? -10.987 19.640 21.777 1.00 90.44 85 PRO A CA 1
ATOM 658 C C . PRO A 1 85 ? -9.795 19.114 20.969 1.00 90.44 85 PRO A C 1
ATOM 660 O O . PRO A 1 85 ? -8.745 18.813 21.533 1.00 90.44 85 PRO A O 1
ATOM 663 N N . THR A 1 86 ? -9.942 19.038 19.648 1.00 88.69 86 THR A N 1
ATOM 664 C CA . THR A 1 86 ? -8.839 18.725 18.729 1.00 88.69 86 THR A CA 1
ATOM 665 C C . THR A 1 86 ? -8.340 20.013 18.077 1.00 88.69 86 THR A C 1
ATOM 667 O O . THR A 1 86 ? -9.133 20.897 17.752 1.00 88.69 86 THR A O 1
ATOM 670 N N . SER A 1 87 ? -7.026 20.150 17.895 1.00 86.81 87 SER A N 1
ATOM 671 C CA . SER A 1 87 ? -6.430 21.262 17.152 1.00 86.81 87 SER A CA 1
ATOM 672 C C . SER A 1 87 ? -5.433 20.736 16.123 1.00 86.81 87 SER A C 1
ATOM 674 O O . SER A 1 87 ? -4.669 19.809 16.383 1.00 86.81 87 SER A O 1
ATOM 676 N N . PHE A 1 88 ? -5.458 21.327 14.930 1.00 89.00 88 PHE A N 1
ATOM 677 C CA . PHE A 1 88 ? -4.516 21.039 13.853 1.00 89.00 88 PHE A CA 1
ATOM 678 C C . PHE A 1 88 ? -3.752 22.326 13.565 1.00 89.00 88 PHE A C 1
ATOM 680 O O . PHE A 1 88 ? -4.247 23.215 12.874 1.00 89.00 88 PHE A O 1
ATOM 687 N N . THR A 1 89 ? -2.576 22.468 14.169 1.00 87.56 89 THR A N 1
ATOM 688 C CA . THR A 1 89 ? -1.706 23.626 13.942 1.00 87.56 89 THR A CA 1
ATOM 689 C C . THR A 1 89 ? -0.878 23.431 12.675 1.00 87.56 89 THR A C 1
ATOM 691 O O . THR A 1 89 ? -0.733 22.311 12.179 1.00 87.56 89 THR A O 1
ATOM 694 N N . LEU A 1 90 ? -0.291 24.515 12.158 1.00 90.50 90 LEU A N 1
ATOM 695 C CA . LEU A 1 90 ? 0.745 24.412 11.130 1.00 90.50 90 LEU A CA 1
ATOM 696 C C . LEU A 1 90 ? 1.848 23.469 11.629 1.00 90.50 90 LEU A C 1
ATOM 698 O O . LEU A 1 90 ? 2.354 23.627 12.742 1.00 90.50 90 LEU A O 1
ATOM 702 N N . ARG A 1 91 ? 2.173 22.458 10.820 1.00 76.25 91 ARG A N 1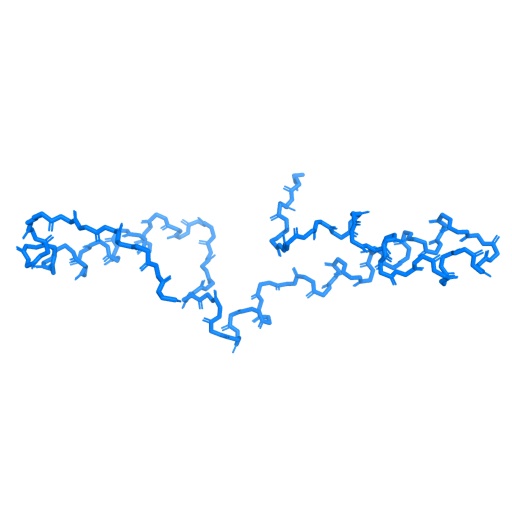
ATOM 703 C CA . ARG A 1 91 ? 3.359 21.628 11.036 1.00 76.25 91 ARG A CA 1
ATOM 704 C C . ARG A 1 91 ? 4.576 22.546 10.809 1.00 76.25 91 ARG A C 1
ATOM 706 O O . ARG A 1 91 ? 4.552 23.226 9.782 1.00 76.25 91 ARG A O 1
ATOM 713 N N . PRO A 1 92 ? 5.543 22.628 11.745 1.00 71.38 92 PRO A N 1
ATOM 714 C CA . PRO A 1 92 ? 6.735 23.462 11.582 1.00 71.38 92 PRO A CA 1
ATOM 715 C C . PRO A 1 92 ? 7.477 23.194 10.272 1.00 71.38 92 PRO A C 1
ATOM 717 O O . PRO A 1 92 ? 7.453 22.022 9.820 1.00 71.38 92 PRO A O 1
#

Radius of gyration: 20.99 Å; Cα contacts (8 Å, |Δi|>4): 29; chains: 1; bounding box: 30×36×60 Å

Sequence (92 aa):
MALRRNGALPVEGGVPVAYHKEIAAAADPDAKRKELEEQLARTQTPMPRAQSFSMHDVVDPAKTRLTLCNWLEWVEPTLKNLLGPTSFTLRP

pLDDT: mean 82.91, std 14.17, range [31.48, 97.19]

Mean predicted aligned error: 9.41 Å